Protein AF-A0A957NWE1-F1 (afdb_monomer)

Radius of gyration: 15.18 Å; Cα contacts (8 Å, |Δi|>4): 42; chains: 1; bounding box: 28×46×34 Å

Sequence (63 aa):
FDNVQVFDFDGVKGRALSSSYSPAPGHPLHQSFLAALADLFARFQENNAVQIQYVTRLYWGKL

Structure (mmCIF, N/CA/C/O backbone):
data_AF-A0A957NWE1-F1
#
_entry.id   AF-A0A957NWE1-F1
#
loop_
_atom_site.group_PDB
_atom_site.id
_atom_site.type_symbol
_atom_site.label_atom_id
_atom_site.label_alt_id
_atom_site.label_comp_id
_atom_site.label_asym_id
_atom_site.label_entity_id
_atom_site.label_seq_id
_atom_site.pdbx_PDB_ins_code
_atom_site.Cartn_x
_atom_site.Cartn_y
_atom_site.Cartn_z
_atom_site.occ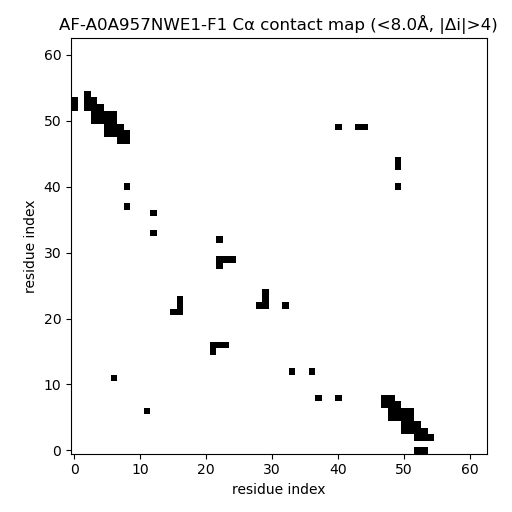upancy
_atom_site.B_iso_or_equiv
_atom_site.auth_seq_id
_atom_site.auth_comp_id
_atom_site.auth_asym_id
_atom_site.auth_atom_id
_atom_site.pdbx_PDB_model_num
ATOM 1 N N . PHE A 1 1 ? -9.171 -3.494 17.123 1.00 61.44 1 PHE A N 1
ATOM 2 C CA . PHE A 1 1 ? -9.167 -2.335 16.212 1.00 61.44 1 PHE A CA 1
ATOM 3 C C . PHE A 1 1 ? -10.495 -2.352 15.492 1.00 61.44 1 PHE A C 1
ATOM 5 O O . PHE A 1 1 ? -10.737 -3.305 14.769 1.00 61.44 1 PHE A O 1
ATOM 12 N N . ASP A 1 2 ? -11.362 -1.371 15.733 1.00 70.75 2 ASP A N 1
ATOM 13 C CA . ASP A 1 2 ? -12.748 -1.431 15.231 1.00 70.75 2 ASP A CA 1
ATOM 14 C C . ASP A 1 2 ? -12.846 -1.079 13.742 1.00 70.75 2 ASP A C 1
ATOM 16 O O . ASP A 1 2 ? -13.789 -1.464 13.062 1.00 70.75 2 ASP A O 1
ATOM 20 N N . ASN A 1 3 ? -11.823 -0.400 13.218 1.00 82.62 3 ASN A N 1
ATOM 21 C CA . ASN A 1 3 ? -11.720 -0.014 11.823 1.00 82.62 3 ASN A CA 1
ATOM 22 C C . ASN A 1 3 ? -10.533 -0.747 11.176 1.00 82.62 3 ASN A C 1
ATOM 24 O O . ASN A 1 3 ? -9.384 -0.306 11.272 1.00 82.62 3 ASN A O 1
ATOM 28 N N . VAL A 1 4 ? -10.812 -1.896 10.558 1.00 90.25 4 VAL A N 1
ATOM 29 C CA . VAL A 1 4 ? -9.840 -2.683 9.786 1.00 90.25 4 VAL A CA 1
ATOM 30 C C . VAL A 1 4 ? -10.213 -2.606 8.315 1.00 90.25 4 VAL A C 1
ATOM 32 O O . VAL A 1 4 ? -11.359 -2.849 7.947 1.00 90.25 4 VAL A O 1
ATOM 35 N N . GLN A 1 5 ? -9.240 -2.280 7.471 1.00 92.44 5 GLN A N 1
ATOM 36 C CA . GLN A 1 5 ? -9.376 -2.405 6.025 1.00 92.44 5 GLN A CA 1
ATOM 37 C C . GLN A 1 5 ? -8.635 -3.656 5.568 1.00 92.44 5 GLN A C 1
ATOM 39 O O . GLN A 1 5 ? -7.486 -3.872 5.953 1.00 92.44 5 GLN A O 1
ATOM 44 N N . VAL A 1 6 ? -9.302 -4.465 4.752 1.00 95.69 6 VAL A N 1
ATOM 45 C CA . VAL A 1 6 ? -8.753 -5.691 4.175 1.00 95.69 6 VAL A CA 1
ATOM 46 C C . VAL A 1 6 ? -8.457 -5.422 2.709 1.00 95.69 6 VAL A C 1
ATOM 48 O O . VAL A 1 6 ? -9.338 -4.962 1.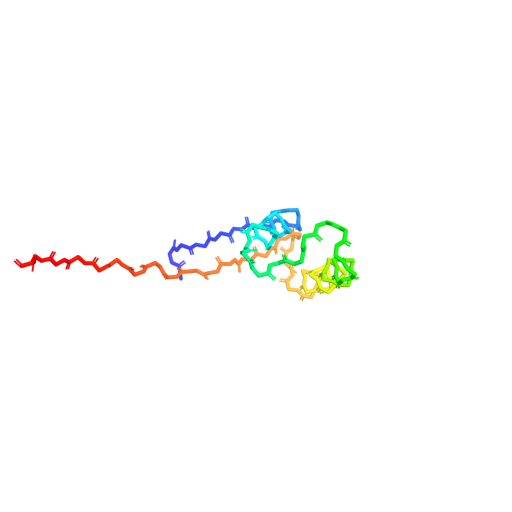983 1.00 95.69 6 VAL A O 1
ATOM 51 N N . PH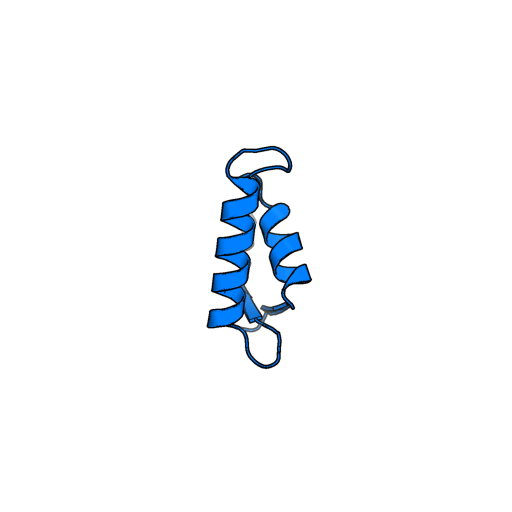E A 1 7 ? -7.226 -5.686 2.286 1.00 97.06 7 PHE A N 1
ATOM 52 C CA . PHE A 1 7 ? -6.789 -5.450 0.914 1.00 97.06 7 PHE A CA 1
ATOM 53 C C . PHE A 1 7 ? -6.074 -6.668 0.352 1.00 97.06 7 PHE A C 1
ATOM 55 O O . PHE A 1 7 ? -5.237 -7.262 1.030 1.00 97.06 7 PHE A O 1
ATOM 62 N N . ASP A 1 8 ? -6.357 -6.977 -0.908 1.00 98.06 8 ASP A N 1
ATOM 63 C CA . ASP A 1 8 ? -5.467 -7.766 -1.750 1.00 98.06 8 ASP A CA 1
ATOM 64 C C . ASP A 1 8 ? -4.274 -6.908 -2.220 1.00 98.06 8 ASP A C 1
ATOM 66 O O . ASP A 1 8 ? -4.116 -5.739 -1.840 1.00 98.06 8 ASP A O 1
ATOM 70 N N . PHE A 1 9 ? -3.399 -7.489 -3.041 1.00 98.06 9 PHE A N 1
ATOM 71 C CA . PHE A 1 9 ? -2.213 -6.781 -3.511 1.00 98.06 9 PHE A CA 1
ATOM 72 C C . PHE A 1 9 ? -2.562 -5.527 -4.326 1.00 98.06 9 PHE A C 1
ATOM 74 O O . PHE A 1 9 ? -1.936 -4.482 -4.133 1.00 98.06 9 PHE A O 1
ATOM 81 N N . ASP A 1 10 ? -3.575 -5.595 -5.193 1.00 97.94 10 ASP A N 1
ATOM 82 C CA . ASP A 1 10 ? -3.989 -4.457 -6.016 1.00 97.94 10 ASP A CA 1
ATOM 83 C C . ASP A 1 10 ? -4.569 -3.322 -5.162 1.00 97.94 10 ASP A C 1
ATOM 85 O O . ASP A 1 10 ? -4.252 -2.150 -5.395 1.00 97.94 10 ASP A O 1
ATOM 89 N N . GLY A 1 11 ? -5.326 -3.650 -4.114 1.00 97.06 11 GLY A N 1
ATOM 90 C CA . GLY A 1 11 ? -5.819 -2.690 -3.130 1.00 97.06 11 GLY A CA 1
ATOM 91 C C . GLY A 1 11 ? -4.690 -1.981 -2.377 1.00 97.06 11 GLY A C 1
ATOM 92 O O . GLY A 1 11 ? -4.678 -0.747 -2.283 1.00 97.06 11 GLY A O 1
ATOM 93 N N . VAL A 1 12 ? -3.691 -2.732 -1.897 1.00 96.56 12 VAL A N 1
ATOM 94 C CA . VAL A 1 12 ? -2.503 -2.153 -1.241 1.00 96.56 12 VAL A CA 1
ATOM 95 C C . VAL A 1 12 ? -1.713 -1.280 -2.212 1.00 96.56 12 VAL A C 1
ATOM 97 O O . VAL A 1 12 ? -1.325 -0.164 -1.857 1.00 96.56 12 VAL A O 1
ATOM 100 N N . LYS A 1 13 ? -1.503 -1.748 -3.444 1.00 96.88 13 LYS A N 1
ATOM 101 C CA . LYS A 1 13 ? -0.801 -1.011 -4.499 1.00 96.88 13 LYS A CA 1
ATOM 102 C C . LYS A 1 13 ? -1.502 0.299 -4.841 1.00 96.88 13 LYS A C 1
ATOM 104 O O . LYS A 1 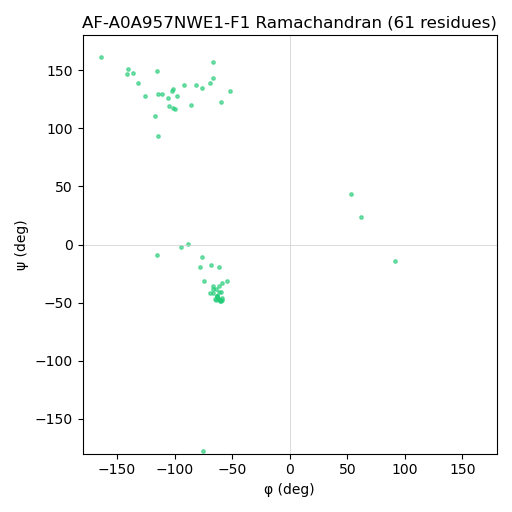13 ? -0.843 1.339 -4.873 1.00 96.88 13 LYS A O 1
ATOM 109 N N . GLY A 1 14 ? -2.817 0.278 -5.046 1.00 96.19 14 GLY A N 1
ATOM 110 C CA . GLY A 1 14 ? -3.608 1.480 -5.315 1.00 96.19 14 GLY A CA 1
ATOM 111 C C . GLY A 1 14 ? -3.503 2.498 -4.178 1.00 96.19 14 GLY A C 1
ATOM 112 O O . GLY A 1 14 ? -3.221 3.675 -4.412 1.00 96.19 14 GLY A O 1
ATOM 113 N N . ARG A 1 15 ? -3.624 2.037 -2.928 1.00 94.56 15 ARG A N 1
ATOM 114 C CA . ARG A 1 15 ? -3.460 2.888 -1.741 1.00 94.56 15 ARG A CA 1
ATOM 115 C C . ARG A 1 15 ? -2.051 3.478 -1.644 1.00 94.56 15 ARG A C 1
ATOM 117 O O . ARG A 1 15 ? -1.913 4.680 -1.417 1.00 94.56 15 ARG A O 1
ATOM 124 N N . ALA A 1 16 ? -1.017 2.663 -1.837 1.00 95.06 16 ALA A N 1
ATOM 125 C CA . ALA A 1 16 ? 0.369 3.113 -1.800 1.00 95.06 16 ALA A CA 1
ATOM 126 C C . ALA A 1 16 ? 0.613 4.196 -2.861 1.00 95.06 16 ALA A C 1
ATOM 128 O O . ALA A 1 16 ? 1.094 5.276 -2.534 1.00 95.06 16 ALA A O 1
ATOM 129 N N . LEU A 1 17 ? 0.186 3.975 -4.106 1.00 95.69 17 LEU A N 1
ATOM 130 C CA . LEU A 1 17 ? 0.363 4.933 -5.203 1.00 95.69 17 LEU A CA 1
ATOM 131 C C . LEU A 1 17 ? -0.473 6.217 -5.060 1.00 95.69 17 LEU A C 1
ATOM 133 O O . LEU A 1 17 ? -0.136 7.216 -5.685 1.00 95.69 17 LEU A O 1
ATOM 137 N N . SER A 1 18 ? -1.516 6.225 -4.222 1.00 93.31 18 SER A N 1
ATOM 138 C CA . SER A 1 18 ? -2.295 7.439 -3.919 1.00 93.31 18 SER A CA 1
ATOM 139 C C . SER A 1 18 ? -1.596 8.409 -2.953 1.00 93.31 18 SER A C 1
ATOM 141 O O . SER A 1 18 ? -2.051 9.537 -2.769 1.00 93.31 18 SER A O 1
ATOM 143 N N . SER A 1 19 ? -0.499 7.984 -2.320 1.00 90.81 19 SER A N 1
ATOM 144 C CA . SER A 1 19 ? 0.245 8.811 -1.365 1.00 90.81 19 SER A CA 1
ATOM 145 C C . SER A 1 19 ? 1.190 9.781 -2.079 1.00 90.81 19 SER A C 1
ATOM 147 O O . SER A 1 19 ? 1.897 9.400 -3.008 1.00 90.81 19 SER A O 1
ATOM 149 N N . SER A 1 20 ? 1.254 11.033 -1.614 1.00 89.94 20 SER A N 1
ATOM 150 C CA . SER A 1 20 ? 2.011 12.126 -2.258 1.00 89.94 20 SER A CA 1
ATOM 151 C C . SER A 1 20 ? 3.524 11.897 -2.362 1.00 89.94 20 SER A C 1
ATOM 153 O O . SER A 1 20 ? 4.188 12.544 -3.165 1.00 89.94 20 SER A O 1
ATOM 155 N N . TYR A 1 21 ? 4.069 10.985 -1.560 1.00 89.44 21 TYR A N 1
ATOM 156 C CA . TYR A 1 21 ? 5.482 10.603 -1.547 1.00 89.44 21 TYR A CA 1
ATOM 157 C C . TYR A 1 21 ? 5.801 9.381 -2.421 1.00 89.44 21 TYR A C 1
ATOM 159 O O . TYR A 1 21 ? 6.961 8.976 -2.508 1.00 89.44 21 TYR A O 1
ATOM 167 N N . SER A 1 22 ? 4.802 8.770 -3.057 1.00 94.75 22 SER A N 1
ATOM 168 C CA . SER A 1 22 ? 5.025 7.584 -3.879 1.00 94.75 22 SER A CA 1
ATOM 169 C C . SER A 1 22 ? 5.653 7.953 -5.225 1.00 94.75 22 SER A C 1
ATOM 171 O O . SER A 1 22 ? 5.192 8.893 -5.876 1.00 94.75 22 SER A O 1
ATOM 173 N N . PRO A 1 23 ? 6.688 7.224 -5.687 1.00 95.81 23 PRO A N 1
ATOM 174 C CA . PRO A 1 23 ? 7.299 7.493 -6.983 1.00 95.81 23 PRO A CA 1
ATOM 175 C C . PRO A 1 23 ? 6.269 7.351 -8.107 1.00 95.81 23 PRO A C 1
ATOM 177 O O . PRO A 1 23 ? 5.669 6.287 -8.273 1.00 95.81 23 PRO A O 1
ATOM 180 N N . ALA A 1 24 ? 6.079 8.408 -8.893 1.00 93.25 24 ALA A N 1
ATOM 181 C CA . ALA A 1 24 ? 5.163 8.395 -10.028 1.00 93.25 24 ALA A CA 1
ATOM 182 C C . ALA A 1 24 ? 5.651 7.448 -11.147 1.00 93.25 24 ALA A C 1
ATOM 184 O O . ALA A 1 24 ? 6.857 7.187 -11.252 1.00 93.25 24 ALA A O 1
ATOM 185 N N . PRO A 1 25 ? 4.752 6.957 -12.020 1.00 92.81 25 PRO A N 1
ATOM 186 C CA . PRO A 1 25 ? 5.151 6.243 -13.229 1.00 92.81 25 PRO A CA 1
ATOM 187 C C . PRO A 1 25 ? 6.174 7.051 -14.044 1.00 92.81 25 PRO A C 1
ATOM 189 O O . PRO A 1 25 ? 5.999 8.246 -14.265 1.00 92.81 25 PRO A O 1
ATOM 192 N N . GLY A 1 26 ? 7.260 6.399 -14.465 1.00 92.50 26 GLY A N 1
ATOM 193 C CA . GLY A 1 26 ? 8.387 7.043 -15.154 1.00 92.50 26 GLY A CA 1
ATOM 194 C C . GLY A 1 26 ? 9.514 7.526 -14.232 1.00 92.50 26 GLY A C 1
ATOM 195 O O . GLY A 1 26 ? 10.621 7.763 -14.710 1.00 92.50 26 GLY A O 1
ATOM 196 N N . HIS A 1 27 ? 9.295 7.603 -12.915 1.00 95.38 27 HIS A N 1
ATOM 197 C CA . HIS A 1 27 ? 10.378 7.848 -11.963 1.00 95.38 27 HIS A CA 1
ATOM 198 C C . HIS A 1 27 ? 11.318 6.625 -11.892 1.00 95.38 27 HIS A C 1
ATOM 200 O O . HIS A 1 27 ? 10.820 5.497 -11.812 1.00 95.38 27 HIS A O 1
ATOM 206 N N . PRO A 1 28 ? 12.657 6.794 -11.83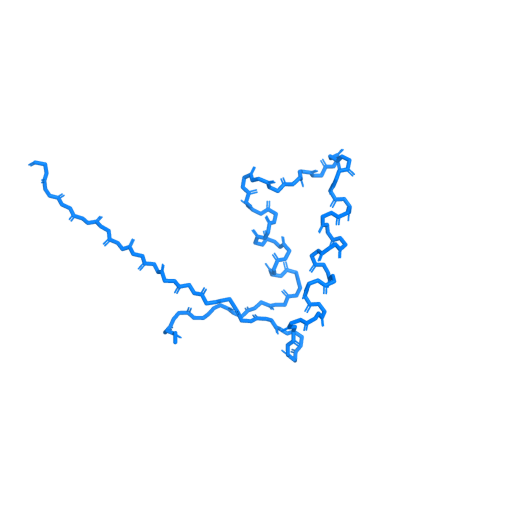0 1.00 96.56 28 PRO A N 1
ATOM 207 C CA . PRO A 1 28 ? 13.606 5.671 -11.805 1.00 96.56 28 PRO A CA 1
ATOM 208 C C . PRO A 1 28 ? 13.353 4.649 -10.686 1.00 96.56 28 PRO A C 1
ATOM 210 O O . PRO A 1 28 ? 13.591 3.458 -10.852 1.00 96.56 28 PRO A O 1
ATOM 213 N N . LEU A 1 29 ? 12.828 5.114 -9.549 1.00 96.62 29 LEU A N 1
ATOM 214 C CA . LEU A 1 29 ? 12.520 4.279 -8.380 1.00 96.62 29 LEU A CA 1
ATOM 215 C C . LEU A 1 29 ? 11.117 3.650 -8.396 1.00 96.62 29 LEU A C 1
ATOM 217 O O . LEU A 1 29 ? 10.750 2.968 -7.447 1.00 96.62 29 LEU A O 1
ATOM 221 N N . HIS A 1 30 ? 10.305 3.876 -9.431 1.00 96.75 30 HIS A N 1
ATOM 222 C CA . HIS A 1 30 ? 8.933 3.361 -9.462 1.00 96.75 30 HIS A CA 1
ATOM 223 C C . HIS A 1 30 ? 8.889 1.828 -9.461 1.00 96.75 30 HIS A C 1
ATOM 225 O O .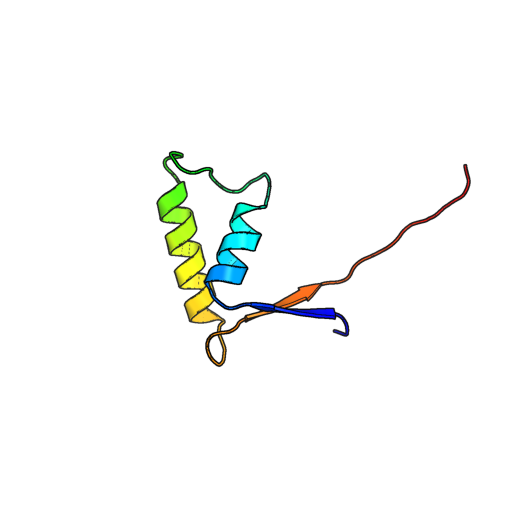 HIS A 1 30 ? 8.142 1.225 -8.696 1.00 96.75 30 HIS A O 1
ATOM 231 N N . GLN A 1 31 ? 9.733 1.187 -10.271 1.00 97.06 31 GLN A N 1
ATOM 232 C CA . GLN A 1 31 ? 9.761 -0.275 -10.364 1.00 97.06 31 GLN A CA 1
ATOM 233 C C . GLN A 1 31 ? 10.308 -0.927 -9.090 1.00 97.06 31 GLN A C 1
ATOM 235 O O . GLN A 1 31 ? 9.735 -1.899 -8.606 1.00 97.06 31 GLN A O 1
ATOM 240 N N . SER A 1 32 ? 11.371 -0.369 -8.501 1.00 97.50 32 SER A N 1
ATOM 241 C CA . SER A 1 32 ? 11.918 -0.881 -7.239 1.00 97.50 32 SER A CA 1
ATOM 242 C C . SER A 1 32 ? 10.947 -0.692 -6.074 1.00 97.50 32 SER A C 1
ATOM 244 O O . SER A 1 32 ? 10.834 -1.577 -5.230 1.00 97.50 32 SER A O 1
ATOM 246 N N . PHE A 1 33 ? 10.190 0.408 -6.058 1.00 97.19 33 PHE A N 1
ATOM 247 C CA . PHE A 1 33 ? 9.103 0.621 -5.105 1.00 97.19 33 PHE A CA 1
ATOM 248 C C . PHE A 1 33 ? 8.011 -0.452 -5.226 1.00 97.19 33 PHE A C 1
ATOM 250 O O . PHE A 1 33 ? 7.626 -1.041 -4.218 1.00 97.19 33 PHE A O 1
ATOM 257 N N . LEU A 1 34 ? 7.538 -0.749 -6.444 1.00 97.69 34 LEU A N 1
ATOM 258 C CA . LEU A 1 34 ? 6.519 -1.784 -6.663 1.00 97.69 34 LEU A CA 1
ATOM 259 C C . LEU A 1 34 ? 7.017 -3.188 -6.294 1.00 97.69 34 LEU A C 1
ATOM 261 O O . LEU A 1 34 ? 6.255 -3.959 -5.715 1.00 97.69 34 LEU A O 1
ATOM 265 N N . ALA A 1 35 ? 8.281 -3.505 -6.586 1.00 98.06 35 ALA A N 1
ATOM 266 C CA . ALA A 1 35 ? 8.890 -4.778 -6.204 1.00 98.06 35 ALA A CA 1
ATOM 267 C C . ALA A 1 35 ? 8.975 -4.926 -4.677 1.00 98.06 35 ALA A C 1
ATOM 269 O O . ALA A 1 35 ? 8.510 -5.920 -4.126 1.00 98.06 35 ALA A O 1
ATOM 270 N N . ALA A 1 36 ? 9.469 -3.897 -3.980 1.00 98.00 36 ALA A N 1
ATOM 271 C CA . ALA A 1 36 ? 9.520 -3.894 -2.519 1.00 98.00 36 ALA A CA 1
ATOM 272 C C . ALA A 1 36 ? 8.119 -3.990 -1.889 1.00 98.00 36 ALA A C 1
ATOM 274 O O . ALA A 1 36 ? 7.944 -4.642 -0.859 1.00 98.00 36 ALA A O 1
ATOM 275 N N . LEU A 1 37 ? 7.109 -3.372 -2.511 1.00 97.50 37 LEU A N 1
ATOM 276 C CA . LEU A 1 37 ? 5.721 -3.472 -2.066 1.00 97.50 37 LEU A CA 1
ATOM 277 C C . LEU A 1 37 ? 5.160 -4.891 -2.236 1.00 97.50 37 LEU A C 1
ATOM 279 O O . LEU A 1 37 ? 4.471 -5.379 -1.340 1.00 97.50 37 LEU A O 1
ATOM 283 N N . ALA A 1 38 ? 5.463 -5.557 -3.353 1.00 98.00 38 ALA A N 1
ATOM 284 C CA . ALA A 1 38 ? 5.080 -6.948 -3.592 1.00 98.00 38 ALA A CA 1
ATOM 285 C C . ALA A 1 38 ? 5.744 -7.896 -2.586 1.00 98.00 38 ALA A C 1
ATOM 287 O O . ALA A 1 38 ? 5.059 -8.730 -1.992 1.00 98.00 38 ALA A O 1
ATOM 288 N N . ASP A 1 39 ? 7.039 -7.711 -2.321 1.00 98.44 39 ASP A N 1
ATOM 289 C CA . ASP A 1 39 ? 7.768 -8.474 -1.305 1.00 98.44 39 ASP A CA 1
ATOM 290 C C . ASP A 1 39 ? 7.162 -8.282 0.089 1.00 98.44 39 ASP A C 1
ATOM 292 O O . ASP A 1 39 ? 7.036 -9.238 0.856 1.00 98.44 39 ASP A O 1
ATOM 296 N N . LEU A 1 40 ? 6.771 -7.051 0.428 1.00 97.69 40 LEU A N 1
ATOM 297 C CA . LEU A 1 40 ? 6.123 -6.749 1.699 1.00 97.69 40 LEU A CA 1
ATOM 298 C C . LEU A 1 40 ? 4.761 -7.444 1.801 1.00 97.69 40 LEU A C 1
ATOM 300 O O . LEU A 1 40 ? 4.479 -8.088 2.808 1.00 97.69 40 LEU A O 1
ATOM 304 N N . PHE A 1 41 ? 3.938 -7.361 0.755 1.00 98.19 41 PHE A N 1
ATOM 305 C CA . PHE A 1 41 ? 2.646 -8.040 0.720 1.00 98.19 41 PHE A CA 1
ATOM 306 C C . PHE A 1 41 ? 2.805 -9.556 0.879 1.00 98.19 41 PHE A C 1
ATOM 308 O O . PHE A 1 41 ? 2.152 -10.151 1.731 1.00 98.19 41 PHE A O 1
ATOM 315 N N . ALA A 1 42 ? 3.726 -10.175 0.138 1.00 98.00 42 ALA A N 1
ATOM 316 C CA . ALA A 1 42 ? 3.972 -11.615 0.205 1.00 98.00 42 ALA A CA 1
ATOM 317 C C . ALA A 1 42 ? 4.377 -12.093 1.611 1.00 98.00 42 ALA A C 1
ATOM 319 O O . ALA A 1 42 ? 4.020 -13.200 2.008 1.00 98.00 42 ALA A O 1
ATOM 320 N N . ARG A 1 43 ? 5.097 -11.259 2.373 1.00 98.25 43 ARG A N 1
ATOM 321 C CA . ARG A 1 43 ? 5.533 -11.576 3.744 1.00 98.25 43 ARG A CA 1
ATOM 322 C C . ARG A 1 43 ? 4.414 -11.513 4.780 1.00 98.25 43 ARG A C 1
ATOM 324 O O . ARG A 1 43 ? 4.503 -12.218 5.779 1.00 98.25 43 ARG A O 1
ATOM 331 N N . PHE A 1 44 ? 3.426 -10.643 4.583 1.00 97.50 44 PHE A N 1
ATOM 332 C CA . PHE A 1 44 ? 2.423 -10.320 5.605 1.00 97.50 44 PHE A CA 1
ATOM 333 C C . PHE A 1 44 ? 0.999 -10.734 5.241 1.00 97.50 44 PHE A C 1
ATOM 335 O O . PHE A 1 44 ? 0.111 -10.622 6.083 1.00 97.50 44 PHE A O 1
ATOM 342 N N . GLN A 1 45 ? 0.755 -11.167 4.004 1.00 98.00 45 GLN A N 1
ATOM 343 C CA . GLN A 1 45 ? -0.568 -11.621 3.602 1.00 98.00 45 GLN A CA 1
ATOM 344 C C . GLN A 1 45 ? -0.959 -12.908 4.331 1.00 98.00 45 GLN A C 1
ATOM 346 O O . GLN A 1 45 ? -0.149 -13.817 4.515 1.00 98.00 45 GLN A O 1
ATOM 351 N N . GLU A 1 46 ? -2.239 -12.998 4.655 1.00 97.38 46 GLU A N 1
ATOM 352 C CA . GLU A 1 46 ? -2.918 -14.220 5.051 1.00 97.38 46 GLU A CA 1
ATOM 353 C C . GLU A 1 46 ? -4.136 -14.377 4.137 1.00 97.38 46 GLU A C 1
ATOM 355 O O . GLU A 1 46 ? -4.934 -13.452 3.985 1.00 97.38 46 GLU A O 1
ATOM 360 N N . ASN A 1 47 ? -4.290 -15.541 3.501 1.00 97.00 47 ASN A N 1
ATOM 361 C CA . ASN A 1 47 ? -5.384 -15.810 2.557 1.00 97.00 47 ASN A CA 1
ATOM 362 C C . ASN A 1 47 ? -5.504 -14.768 1.422 1.00 97.00 47 ASN A C 1
ATOM 364 O O . ASN A 1 47 ? -6.607 -14.351 1.072 1.00 97.00 47 ASN A O 1
ATOM 368 N N . ASN A 1 48 ? -4.373 -14.363 0.834 1.00 97.12 48 ASN A N 1
ATOM 369 C CA . ASN A 1 48 ? -4.267 -13.342 -0.218 1.00 97.12 48 ASN A CA 1
ATOM 370 C C . ASN A 1 48 ? -4.746 -11.946 0.201 1.00 97.12 48 ASN A C 1
ATOM 372 O O . ASN A 1 48 ? -5.094 -11.132 -0.657 1.00 97.12 48 ASN A O 1
ATOM 376 N N . ALA A 1 49 ? -4.741 -11.650 1.499 1.00 96.94 49 ALA A N 1
ATOM 377 C CA . ALA A 1 49 ? -5.125 -10.346 2.004 1.00 96.94 49 ALA A CA 1
ATOM 378 C C . ALA A 1 49 ? -4.232 -9.881 3.156 1.00 96.94 49 ALA A C 1
ATOM 380 O O . ALA A 1 49 ? -3.724 -10.679 3.939 1.00 96.94 49 ALA A O 1
ATOM 381 N N . VAL A 1 50 ? -4.076 -8.567 3.293 1.00 96.94 50 VAL A N 1
ATOM 382 C CA . VAL A 1 50 ? -3.481 -7.933 4.475 1.00 96.94 50 VAL A CA 1
ATOM 383 C C . VAL A 1 50 ? -4.517 -7.074 5.184 1.00 96.94 50 VAL A C 1
ATOM 385 O O . VAL A 1 50 ? -5.402 -6.486 4.559 1.00 96.94 50 VAL A O 1
ATOM 388 N N . GLN A 1 51 ? -4.379 -6.972 6.503 1.00 95.19 51 GLN A N 1
ATOM 389 C CA . GLN A 1 51 ? -5.214 -6.119 7.338 1.00 95.19 51 GLN A CA 1
ATOM 390 C C . GLN A 1 51 ? -4.458 -4.841 7.698 1.00 95.19 51 GLN A C 1
ATOM 392 O O . GLN A 1 51 ? -3.436 -4.882 8.382 1.00 95.19 51 GLN A O 1
ATOM 397 N N . ILE A 1 52 ? -4.976 -3.691 7.271 1.00 92.19 52 ILE A N 1
ATOM 398 C CA . ILE A 1 52 ? -4.465 -2.380 7.673 1.00 92.19 52 ILE A CA 1
ATOM 399 C C . ILE A 1 52 ? -5.358 -1.833 8.782 1.00 92.19 52 ILE A C 1
ATOM 401 O O . ILE A 1 52 ? -6.542 -1.554 8.581 1.00 92.19 52 ILE A O 1
ATOM 405 N N . GLN A 1 53 ? -4.763 -1.654 9.956 1.00 90.94 53 GLN A N 1
ATOM 406 C CA . GLN A 1 53 ? -5.407 -1.067 11.125 1.00 90.94 53 GLN A CA 1
ATOM 407 C C . GLN A 1 53 ? -5.159 0.441 11.143 1.00 90.94 53 GLN A C 1
ATOM 409 O O . GLN A 1 53 ? -4.045 0.900 10.885 1.00 90.94 53 GLN A O 1
ATOM 414 N N . TYR A 1 54 ? -6.186 1.227 11.451 1.00 85.38 54 TYR A N 1
ATOM 415 C CA . TYR A 1 54 ? -6.072 2.682 11.508 1.00 85.38 54 TYR A CA 1
ATOM 416 C C . TYR A 1 54 ? -6.889 3.258 12.659 1.00 85.38 54 TYR A C 1
ATOM 418 O O . TYR A 1 54 ? -7.957 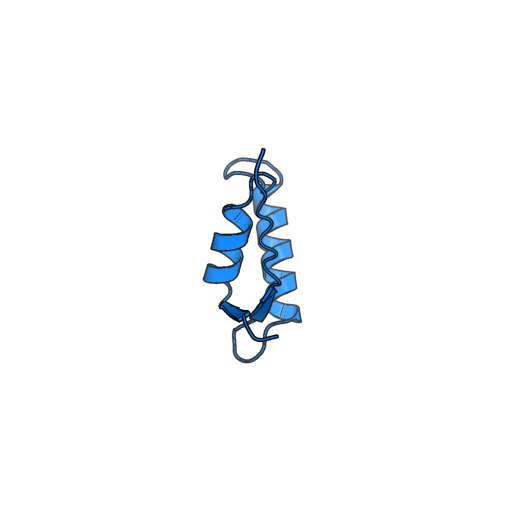2.763 13.016 1.00 85.38 54 TYR A O 1
ATOM 426 N N . VAL A 1 55 ? -6.369 4.342 13.233 1.00 84.50 55 VAL A N 1
ATOM 427 C CA . VAL A 1 55 ? -7.060 5.148 14.237 1.00 84.50 55 VAL A CA 1
ATOM 428 C C . VAL A 1 55 ? -7.256 6.534 13.650 1.00 84.50 55 VAL A C 1
ATOM 430 O O . VAL A 1 55 ? -6.299 7.287 13.476 1.00 84.50 55 VAL A O 1
ATOM 433 N N . THR A 1 56 ? -8.503 6.877 13.352 1.00 84.88 56 THR A N 1
ATOM 434 C CA . THR A 1 56 ? -8.865 8.232 12.938 1.00 84.88 56 THR A CA 1
ATOM 435 C C . THR A 1 56 ? -9.107 9.070 14.187 1.00 84.88 56 THR A C 1
ATOM 437 O O . THR A 1 56 ? -9.974 8.741 14.993 1.00 84.88 56 THR A O 1
ATOM 440 N N . ARG A 1 57 ? -8.343 10.152 14.362 1.00 88.12 57 ARG A N 1
ATOM 441 C CA . ARG A 1 57 ? -8.554 11.122 15.444 1.00 88.12 57 ARG A CA 1
ATOM 442 C C . ARG A 1 57 ? -9.186 12.379 14.868 1.00 88.12 57 ARG A C 1
ATOM 444 O O . ARG A 1 57 ? -8.590 13.026 14.012 1.00 88.12 57 ARG A O 1
ATOM 451 N N . LEU A 1 58 ? -10.383 12.706 15.339 1.00 89.62 58 LEU A N 1
ATOM 452 C CA . LEU A 1 58 ? -11.084 13.932 14.980 1.00 89.62 58 LEU A CA 1
ATOM 453 C C . LEU A 1 58 ? -10.857 14.973 16.077 1.00 89.62 58 LEU A C 1
ATOM 455 O O . LEU A 1 58 ? -11.119 14.706 17.248 1.00 89.62 58 LEU A O 1
ATOM 459 N N . TYR A 1 59 ? -10.403 16.157 15.684 1.00 89.31 59 TYR A N 1
ATOM 460 C CA . TYR A 1 59 ? -10.276 17.311 16.566 1.00 89.31 59 TYR A CA 1
ATOM 461 C C . TYR A 1 59 ? -11.259 18.376 16.091 1.00 89.31 59 TYR A C 1
ATOM 463 O O . TYR A 1 59 ? -11.291 18.705 14.907 1.00 89.31 59 TYR A O 1
ATOM 471 N N . TRP A 1 60 ? -12.066 18.901 17.006 1.00 92.19 60 TRP A N 1
ATOM 472 C CA . TRP A 1 60 ? -12.995 19.994 16.740 1.00 92.19 60 TRP A CA 1
ATOM 473 C C . TRP A 1 60 ? -12.920 20.993 17.897 1.00 92.19 60 TRP A C 1
ATOM 475 O O . TRP A 1 60 ? -12.651 20.613 19.036 1.00 92.19 60 TRP A O 1
ATOM 485 N N . GLY A 1 61 ? -13.116 22.274 17.604 1.00 91.50 61 GLY A N 1
ATOM 486 C CA . GLY A 1 61 ? -13.020 23.356 18.577 1.00 91.50 61 GLY A CA 1
ATOM 487 C C . GLY A 1 61 ? -13.681 24.618 18.038 1.00 91.50 61 GLY A C 1
ATOM 488 O O . GLY A 1 61 ? -13.919 24.736 16.835 1.00 91.50 61 GLY A O 1
ATOM 489 N N . LYS A 1 62 ? -14.014 25.542 18.936 1.00 77.94 62 LYS A N 1
ATOM 490 C CA . LYS A 1 62 ? -14.576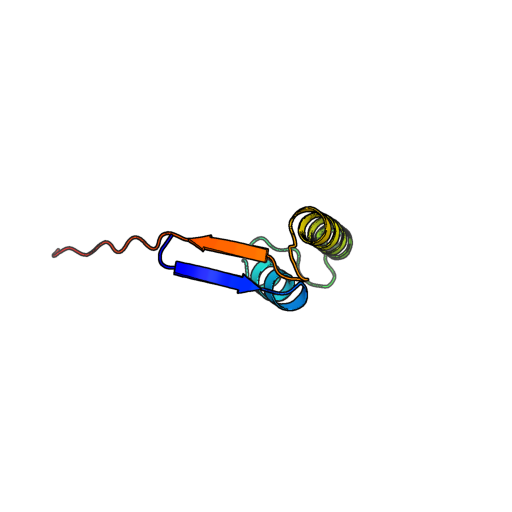 26.849 18.590 1.00 77.94 62 LYS A CA 1
ATOM 491 C C . LYS A 1 62 ? -13.457 27.890 18.680 1.00 77.94 62 LYS A C 1
ATOM 493 O O . LYS A 1 62 ? -12.690 27.843 19.638 1.00 77.94 62 LYS A O 1
ATOM 498 N N . LEU A 1 63 ? -13.359 28.746 17.660 1.00 79.12 63 LEU A N 1
ATOM 499 C CA . LEU A 1 63 ? -12.467 29.913 17.633 1.00 79.12 63 LEU A CA 1
ATOM 500 C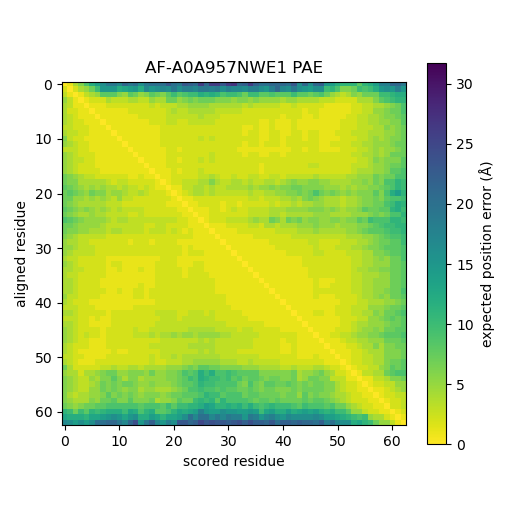 C . LEU A 1 63 ? -12.815 30.900 18.750 1.00 79.12 63 LEU A C 1
ATOM 502 O O . LEU A 1 63 ? -14.031 31.073 19.010 1.00 79.12 63 LEU A O 1
#

Foldseek 3Di:
DVDKDKDALVRQVVVQQVDPPQDDPPRPCNVVVSVVSVVVQVVADDPRIHIDDDDDDDDDDDD

Secondary structure (DSSP, 8-state):
---EEEE-HHHHHHHHHTSTTSPPTTSTTHHHHHHHHHHHHHHH-BTTBEEEE----------

Mean predicted aligned error: 4.24 Å

Solvent-accessible surface area (backbone atoms only — not comparable to full-atom values): 4075 Å² total; per-residue (Å²): 125,95,49,67,46,77,28,39,69,67,53,48,50,53,56,51,64,71,38,94,86,44,65,50,92,88,41,90,58,26,63,59,50,52,51,54,48,50,56,51,46,71,74,62,44,55,95,73,28,36,78,49,74,64,84,87,82,85,85,86,84,82,134

pLDDT: mean 93.14, std 6.86, range [61.44, 98.44]

Nearest PDB structures (foldseek):
  8tid-assembly1_Z  TM=7.811E-01  e=8.177E+00  Tetrahymena thermophila
  2o3b-assembly1_B  TM=4.534E-01  e=2.877E+00  Nostoc sp. PCC 7120 = FACHB-418